Protein AF-A0A368FH10-F1 (afdb_monomer_lite)

pLDDT: mean 76.28, std 19.01, range [25.89, 94.12]

Radius of gyration: 17.9 Å; chains: 1; bounding box: 36×29×55 Å

Sequence (126 aa):
MFTYDYVPEAAGEFTVLASHPGVSPISDGVRFDVPPLQLSIDTSARGAVVRGVEHCDGTMLRPQNGTVSIEPVLANEISMVERALDWREETVTLLRCDGKRELWRYAVAEFLAAESIRVSSKMVVL

Organism: Ancylostoma caninum (NCBI:txid29170)

Structure (mmCIF, N/CA/C/O backbone):
data_AF-A0A368FH10-F1
#
_entry.id   AF-A0A368FH10-F1
#
loop_
_atom_site.group_PDB
_atom_site.id
_atom_site.type_symbol
_atom_site.label_atom_id
_atom_site.label_alt_id
_atom_site.label_comp_id
_atom_site.label_asym_id
_atom_site.label_entity_id
_atom_site.label_seq_id
_atom_site.pdbx_PDB_ins_code
_atom_site.Cartn_x
_atom_site.Cartn_y
_atom_site.Cartn_z
_atom_site.occupancy
_atom_site.B_iso_or_equiv
_atom_site.auth_seq_id
_atom_site.auth_comp_id
_atom_site.auth_asym_id
_atom_site.auth_atom_id
_atom_site.pdbx_PDB_model_num
ATOM 1 N N . MET A 1 1 ? 21.350 -9.523 -10.323 1.00 52.09 1 MET A N 1
ATOM 2 C CA . MET A 1 1 ? 19.920 -9.698 -10.647 1.00 52.09 1 MET A CA 1
ATOM 3 C C . MET A 1 1 ? 19.233 -8.405 -10.259 1.00 52.09 1 MET A C 1
ATOM 5 O O . MET A 1 1 ? 19.424 -7.984 -9.127 1.00 52.09 1 MET A O 1
ATOM 9 N N . PHE A 1 2 ? 18.563 -7.735 -11.195 1.00 56.09 2 PHE A N 1
ATOM 10 C CA . PHE A 1 2 ? 17.777 -6.539 -10.888 1.00 56.09 2 PHE A CA 1
ATOM 11 C C . PHE A 1 2 ? 16.354 -6.989 -10.565 1.00 56.09 2 PHE A C 1
ATOM 13 O O . PHE A 1 2 ? 15.741 -7.679 -11.377 1.00 56.09 2 PHE A O 1
ATOM 20 N N . THR A 1 3 ? 15.866 -6.630 -9.383 1.00 61.78 3 THR A N 1
ATOM 21 C CA . THR A 1 3 ? 14.483 -6.863 -8.962 1.00 61.78 3 THR A CA 1
ATOM 22 C C . THR A 1 3 ? 13.839 -5.499 -8.778 1.00 61.78 3 THR A C 1
ATOM 24 O O . THR A 1 3 ? 14.424 -4.636 -8.125 1.00 61.78 3 THR A O 1
ATOM 27 N N . TYR A 1 4 ? 12.672 -5.298 -9.381 1.00 64.00 4 TYR A N 1
ATOM 28 C CA . TYR A 1 4 ? 11.897 -4.074 -9.239 1.00 64.00 4 TYR A CA 1
ATOM 29 C C . TYR A 1 4 ? 10.457 -4.442 -8.899 1.00 64.00 4 TYR A C 1
ATOM 31 O O . TYR A 1 4 ? 9.814 -5.174 -9.650 1.00 64.00 4 TYR A O 1
ATOM 39 N N . ASP A 1 5 ? 9.972 -3.933 -7.770 1.00 69.94 5 ASP A N 1
ATOM 40 C CA . ASP A 1 5 ? 8.602 -4.145 -7.319 1.00 69.94 5 ASP A CA 1
ATOM 41 C C . ASP A 1 5 ? 7.729 -2.983 -7.798 1.00 69.94 5 ASP A C 1
ATOM 43 O O . ASP A 1 5 ? 7.698 -1.905 -7.193 1.00 69.94 5 ASP A O 1
ATOM 47 N N . TYR A 1 6 ? 7.012 -3.209 -8.898 1.00 74.12 6 TYR A N 1
ATOM 48 C CA . TYR A 1 6 ? 6.005 -2.273 -9.384 1.00 74.12 6 TYR A CA 1
ATOM 49 C C . TYR A 1 6 ? 4.689 -2.485 -8.634 1.00 74.12 6 TYR A C 1
ATOM 51 O O . TYR A 1 6 ? 4.109 -3.570 -8.673 1.00 74.12 6 TYR A O 1
ATOM 59 N N . VAL A 1 7 ? 4.208 -1.437 -7.968 1.00 76.69 7 VAL A N 1
ATOM 60 C CA . VAL A 1 7 ? 2.885 -1.411 -7.338 1.00 76.69 7 VAL A CA 1
ATOM 61 C C . VAL A 1 7 ? 2.019 -0.454 -8.162 1.00 76.69 7 VAL A C 1
ATOM 63 O O . VAL A 1 7 ? 2.325 0.731 -8.173 1.00 76.69 7 VAL A O 1
ATOM 66 N N . PRO A 1 8 ? 0.989 -0.917 -8.883 1.00 73.44 8 PRO A N 1
ATOM 67 C CA . PRO A 1 8 ? 0.148 -0.068 -9.735 1.00 73.44 8 PRO A CA 1
ATOM 68 C C . PRO A 1 8 ? -0.542 1.069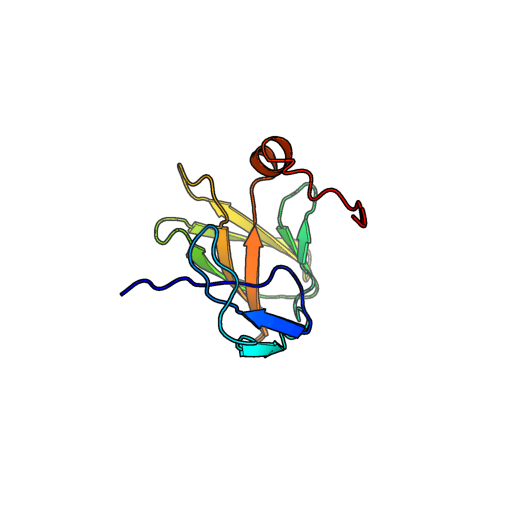 -8.963 1.00 73.44 8 PRO A C 1
ATOM 70 O O . PRO A 1 8 ? -0.880 0.907 -7.794 1.00 73.44 8 PRO A O 1
ATOM 73 N N . GLU A 1 9 ? -0.758 2.221 -9.609 1.00 70.88 9 GLU A N 1
ATOM 74 C CA . GLU A 1 9 ? -1.440 3.388 -9.001 1.00 70.88 9 GLU A CA 1
ATOM 75 C C . GLU A 1 9 ? -2.963 3.248 -8.968 1.00 70.88 9 GLU A C 1
ATOM 77 O O . GLU A 1 9 ? -3.639 3.892 -8.169 1.00 70.88 9 GLU A O 1
ATOM 82 N N . ALA A 1 10 ? -3.503 2.415 -9.851 1.00 78.56 10 ALA A N 1
ATOM 83 C CA . ALA A 1 10 ? -4.925 2.180 -9.998 1.00 78.56 10 ALA A CA 1
ATOM 84 C C . ALA A 1 10 ? -5.175 0.724 -10.386 1.00 78.56 10 ALA A C 1
ATOM 86 O O . ALA A 1 10 ? -4.267 -0.005 -10.789 1.00 78.56 10 ALA A O 1
ATOM 87 N N . ALA A 1 11 ? -6.434 0.327 -10.278 1.00 84.56 11 ALA A N 1
ATOM 88 C CA . ALA A 1 11 ? -6.912 -0.940 -10.792 1.00 84.56 11 ALA A CA 1
ATOM 89 C C . ALA A 1 11 ? -7.104 -0.907 -12.310 1.00 84.56 11 ALA A C 1
ATOM 91 O O . ALA A 1 11 ? -7.290 0.158 -12.903 1.00 84.56 11 ALA A O 1
ATOM 92 N N . GLY A 1 12 ? -7.104 -2.089 -12.917 1.00 89.19 12 GLY A N 1
ATOM 93 C CA . GLY A 1 12 ? -7.300 -2.297 -14.345 1.00 89.19 12 GLY A CA 1
ATOM 94 C C . GLY A 1 12 ? -6.187 -3.116 -14.986 1.00 89.19 12 GLY A C 1
ATOM 95 O O . GLY A 1 12 ? -5.357 -3.723 -14.310 1.00 89.19 12 GLY A O 1
ATOM 96 N N . GLU A 1 13 ? -6.173 -3.115 -16.315 1.00 91.50 13 GLU A N 1
ATOM 97 C CA . GLU A 1 13 ? -5.235 -3.902 -17.107 1.00 91.50 13 GLU A CA 1
ATOM 98 C C . GLU A 1 13 ? -3.922 -3.149 -17.342 1.00 91.50 13 GLU A C 1
ATOM 100 O O . GLU A 1 13 ? -3.899 -2.019 -17.835 1.00 91.50 13 GLU A O 1
ATOM 105 N N . PHE A 1 14 ? -2.808 -3.816 -17.053 1.00 87.12 14 PHE A N 1
ATOM 106 C CA . PHE A 1 14 ? -1.460 -3.300 -17.256 1.00 87.12 14 PHE A CA 1
ATOM 107 C C . PHE A 1 14 ? -0.655 -4.236 -18.153 1.00 87.12 14 PHE A C 1
ATOM 109 O O . PHE A 1 14 ? -0.900 -5.440 -18.232 1.00 87.12 14 PHE A O 1
ATOM 116 N N . THR A 1 15 ? 0.348 -3.677 -18.829 1.00 88.06 15 THR A N 1
ATOM 117 C CA . THR A 1 15 ? 1.341 -4.443 -19.591 1.00 88.06 15 THR A CA 1
ATOM 118 C C . THR A 1 15 ? 2.736 -4.026 -19.143 1.00 88.06 15 THR A C 1
ATOM 120 O O . THR A 1 15 ? 3.099 -2.860 -19.286 1.00 88.06 15 THR A O 1
ATOM 123 N N . VAL A 1 16 ? 3.527 -4.963 -18.610 1.00 84.75 16 VAL A N 1
ATOM 124 C CA . VAL A 1 16 ? 4.949 -4.716 -18.324 1.00 84.75 16 VAL A CA 1
ATOM 125 C C . VAL A 1 16 ? 5.766 -4.980 -19.578 1.00 84.75 16 VAL A C 1
ATOM 127 O O . VAL A 1 16 ? 5.709 -6.068 -20.154 1.00 84.75 16 VAL A O 1
ATOM 130 N N . LEU A 1 17 ? 6.569 -3.993 -19.961 1.00 87.00 17 LEU A N 1
ATOM 131 C CA . LEU A 1 17 ? 7.515 -4.058 -21.069 1.00 87.00 17 LEU A CA 1
ATOM 132 C C . LEU A 1 17 ? 8.913 -3.758 -20.530 1.00 87.00 17 LEU A C 1
ATOM 134 O O . LEU A 1 17 ? 9.087 -2.837 -19.735 1.00 87.00 17 LEU A O 1
ATOM 138 N N . ALA A 1 18 ? 9.911 -4.516 -20.976 1.00 80.94 18 ALA A N 1
ATOM 139 C CA . ALA A 1 18 ? 11.312 -4.241 -20.678 1.00 80.94 18 ALA A CA 1
ATOM 140 C C . ALA A 1 18 ? 12.015 -3.749 -21.947 1.00 80.94 18 ALA A C 1
ATOM 142 O O . ALA A 1 18 ? 11.977 -4.417 -22.983 1.00 80.94 18 ALA A O 1
ATOM 143 N N . SER A 1 19 ? 12.681 -2.598 -21.871 1.00 80.62 19 SER A N 1
ATOM 144 C CA . SER A 1 19 ? 13.519 -2.079 -22.953 1.00 80.62 19 SER A CA 1
ATOM 145 C C . SER A 1 19 ? 14.755 -1.364 -22.410 1.00 80.62 19 SER A C 1
ATOM 147 O O . SER A 1 19 ? 14.785 -0.907 -21.268 1.00 80.62 19 SER A O 1
ATOM 149 N N . HIS A 1 20 ? 15.804 -1.297 -23.234 1.00 80.06 20 HIS A N 1
ATOM 150 C CA . HIS A 1 20 ? 16.963 -0.453 -22.945 1.00 80.06 20 HIS A CA 1
ATOM 151 C C . HIS A 1 20 ? 16.645 1.003 -23.323 1.00 80.06 20 HIS A C 1
ATOM 153 O O . HIS A 1 20 ? 15.909 1.222 -24.292 1.00 80.06 20 HIS A O 1
ATOM 159 N N . PRO A 1 21 ? 17.209 2.005 -22.621 1.00 79.75 21 PRO A N 1
ATOM 160 C CA . PRO A 1 21 ? 17.012 3.408 -22.972 1.00 79.75 21 PRO A CA 1
ATOM 161 C C . PRO A 1 21 ? 17.347 3.680 -24.445 1.00 79.75 21 PRO A C 1
ATOM 163 O O . PRO A 1 21 ? 18.419 3.315 -24.920 1.00 79.75 21 PRO A O 1
ATOM 166 N N . GLY A 1 22 ? 16.420 4.313 -25.169 1.00 82.50 22 GLY A N 1
ATOM 167 C CA . GLY A 1 22 ? 16.584 4.638 -26.592 1.00 82.50 22 GLY A CA 1
ATOM 168 C C . GLY A 1 22 ? 16.338 3.480 -27.567 1.00 82.50 22 GLY A C 1
ATOM 169 O O . GLY A 1 22 ? 16.523 3.665 -28.767 1.00 82.50 22 GLY A O 1
ATOM 170 N N . VAL A 1 23 ? 15.907 2.308 -27.088 1.00 84.69 23 VAL A N 1
ATOM 171 C CA . VAL A 1 23 ? 15.610 1.135 -27.922 1.00 84.69 23 VAL A CA 1
ATOM 172 C C . VAL A 1 23 ? 14.130 0.782 -27.813 1.00 84.69 23 VAL A C 1
ATOM 174 O O . VAL A 1 23 ? 13.565 0.745 -26.718 1.00 84.69 23 VAL A O 1
ATOM 177 N N . SER A 1 24 ? 13.491 0.500 -28.950 1.00 84.50 24 SER A N 1
ATOM 178 C CA . SER A 1 24 ? 12.117 -0.003 -28.964 1.00 84.50 24 SER A CA 1
ATOM 179 C C . SER A 1 24 ? 12.023 -1.359 -28.247 1.00 84.50 24 SER A C 1
ATOM 181 O O . SER A 1 24 ? 12.931 -2.183 -28.390 1.00 84.50 24 SER A O 1
ATOM 183 N N . PRO A 1 25 ? 10.942 -1.624 -27.491 1.00 82.44 25 PRO A N 1
ATOM 184 C CA . PRO A 1 25 ? 10.700 -2.943 -26.917 1.00 82.44 25 PRO A CA 1
ATOM 185 C C . PRO A 1 25 ? 10.701 -4.021 -28.006 1.00 82.44 25 PRO A C 1
ATOM 187 O O . PRO A 1 25 ? 10.163 -3.816 -29.092 1.00 82.44 25 PRO A O 1
ATOM 190 N N . ILE A 1 26 ? 11.307 -5.170 -27.708 1.00 81.62 26 ILE A N 1
ATOM 191 C CA . ILE A 1 26 ? 11.381 -6.319 -28.628 1.00 81.62 26 ILE A CA 1
ATOM 192 C C . ILE A 1 26 ? 10.281 -7.361 -28.378 1.00 81.62 26 ILE A C 1
ATOM 194 O O . ILE A 1 26 ? 10.220 -8.366 -29.082 1.00 81.62 26 ILE A O 1
ATOM 198 N N . SER A 1 27 ? 9.441 -7.157 -27.361 1.00 84.50 27 SER A N 1
ATOM 199 C CA . SER A 1 27 ? 8.313 -8.026 -27.027 1.00 84.50 27 SER A CA 1
ATOM 200 C C . SER A 1 27 ? 7.052 -7.208 -26.776 1.00 84.50 27 SER A C 1
ATOM 202 O O . SER A 1 27 ? 7.130 -6.045 -26.381 1.00 84.50 27 SER A O 1
ATOM 204 N N . ASP A 1 28 ? 5.898 -7.854 -26.942 1.00 85.25 28 ASP A N 1
ATOM 205 C CA . ASP A 1 28 ? 4.578 -7.285 -26.636 1.00 85.25 28 ASP A CA 1
ATOM 206 C C . ASP A 1 28 ? 4.302 -7.173 -25.123 1.00 85.25 28 ASP A C 1
ATOM 208 O O . ASP A 1 28 ? 3.256 -6.670 -24.711 1.00 85.25 28 ASP A O 1
ATOM 212 N N . GLY A 1 29 ? 5.246 -7.622 -24.287 1.00 87.75 29 GLY A N 1
ATOM 213 C CA . GLY A 1 29 ? 5.177 -7.531 -22.833 1.00 87.75 29 GLY A CA 1
ATOM 214 C C . GLY A 1 29 ? 4.345 -8.620 -22.163 1.00 87.75 29 GLY A C 1
ATOM 215 O O . GLY A 1 29 ? 3.882 -9.573 -22.788 1.00 87.75 29 GLY A O 1
ATOM 216 N N . VAL A 1 30 ? 4.188 -8.482 -20.848 1.00 86.75 30 VAL A N 1
ATOM 217 C CA . VAL A 1 30 ? 3.368 -9.372 -20.017 1.00 86.75 30 VAL A CA 1
ATOM 218 C C . VAL A 1 30 ? 2.166 -8.591 -19.510 1.00 86.75 30 VAL A C 1
ATOM 220 O O . VAL A 1 30 ? 2.329 -7.585 -18.818 1.00 86.75 30 VAL A O 1
ATOM 223 N N . ARG A 1 31 ? 0.965 -9.059 -19.861 1.00 90.00 31 ARG A N 1
ATOM 224 C CA . ARG A 1 31 ? -0.299 -8.480 -19.399 1.00 90.00 31 ARG A CA 1
ATOM 225 C C . ARG A 1 31 ? -0.697 -9.043 -18.045 1.00 90.00 31 ARG A C 1
ATOM 227 O O . ARG A 1 31 ? -0.518 -10.234 -17.797 1.00 90.00 31 ARG A O 1
ATOM 234 N N . PHE A 1 32 ? -1.273 -8.198 -17.205 1.00 86.56 32 PHE A N 1
ATOM 235 C CA . PHE A 1 32 ? -1.844 -8.586 -15.923 1.00 86.56 32 PHE A CA 1
ATOM 236 C C . PHE A 1 32 ? -2.967 -7.621 -15.542 1.00 86.56 32 PHE A C 1
ATOM 238 O O . PHE A 1 32 ? -2.954 -6.458 -15.942 1.00 86.56 32 PHE A O 1
ATOM 245 N N . ASP A 1 33 ? -3.938 -8.124 -14.787 1.00 88.94 33 ASP A N 1
ATOM 246 C CA . ASP A 1 33 ? -5.051 -7.336 -14.266 1.00 88.94 33 ASP A CA 1
ATOM 247 C C . ASP A 1 33 ? -4.827 -7.033 -12.785 1.00 88.94 33 ASP A C 1
ATOM 249 O O . ASP A 1 33 ? -4.344 -7.877 -12.021 1.00 88.94 33 ASP A O 1
ATOM 253 N N . VAL A 1 34 ? -5.155 -5.807 -12.398 1.00 84.44 34 VAL A N 1
ATOM 254 C CA . VAL A 1 34 ? -5.014 -5.302 -11.038 1.00 84.44 34 VAL A CA 1
ATOM 255 C C . VAL A 1 34 ? -6.415 -5.070 -10.491 1.00 84.44 34 VAL A C 1
ATOM 257 O O . VAL A 1 34 ? -7.130 -4.213 -11.015 1.00 84.44 34 VAL A O 1
ATOM 260 N N . PRO A 1 35 ? -6.828 -5.790 -9.438 1.00 84.19 35 PRO A N 1
ATOM 261 C CA . PRO A 1 35 ? -8.170 -5.644 -8.899 1.00 84.19 35 PRO A CA 1
ATOM 262 C C . PRO A 1 35 ? -8.378 -4.259 -8.255 1.00 84.19 35 PRO A C 1
ATOM 264 O O . PRO A 1 35 ? -7.414 -3.646 -7.789 1.00 84.19 35 PRO A O 1
ATOM 267 N N . PRO A 1 36 ? -9.632 -3.766 -8.192 1.00 84.75 36 PRO A N 1
ATOM 268 C CA . PRO A 1 36 ? -9.982 -2.553 -7.456 1.00 84.75 36 PRO A CA 1
ATOM 269 C C . PRO A 1 36 ? -9.632 -2.664 -5.977 1.00 84.75 36 PRO A C 1
ATOM 271 O O . PRO A 1 36 ? -9.700 -3.750 -5.394 1.00 84.75 36 PRO A O 1
ATOM 274 N N . LEU A 1 37 ? -9.317 -1.511 -5.379 1.00 81.62 37 LEU A N 1
ATOM 275 C CA . LEU A 1 37 ? -9.088 -1.430 -3.945 1.00 81.62 37 LEU A CA 1
ATOM 276 C C . LEU A 1 37 ? -10.355 -1.841 -3.181 1.00 81.62 37 LEU A C 1
ATOM 278 O O . LEU A 1 37 ? -11.470 -1.440 -3.522 1.00 81.62 37 LEU A O 1
ATOM 282 N N . GLN A 1 38 ? -10.179 -2.651 -2.147 1.00 86.75 38 GLN A N 1
ATOM 283 C CA . GLN A 1 38 ? -11.244 -3.169 -1.291 1.00 86.75 38 GLN A CA 1
ATOM 284 C C . GLN A 1 38 ? -11.447 -2.323 -0.030 1.00 86.75 38 GLN A C 1
ATOM 286 O O . GLN A 1 38 ? -12.480 -2.458 0.645 1.00 86.75 38 GLN A O 1
ATOM 291 N N . LEU A 1 39 ? -10.460 -1.494 0.313 1.00 86.44 39 LEU A N 1
ATOM 292 C CA . LEU A 1 39 ? -10.503 -0.507 1.380 1.00 86.44 39 LEU A CA 1
ATOM 293 C C . LEU A 1 39 ? -10.812 0.876 0.799 1.00 86.44 39 LEU A C 1
ATOM 295 O O . LEU A 1 39 ? -10.257 1.292 -0.214 1.00 86.44 39 LEU A O 1
ATOM 299 N N . SER A 1 40 ? -11.695 1.610 1.476 1.00 86.88 40 SER A N 1
ATOM 300 C CA . SER A 1 40 ? -11.956 3.014 1.159 1.00 86.88 40 SER A CA 1
ATOM 301 C C . SER A 1 40 ? -10.904 3.862 1.863 1.00 86.88 40 SER A C 1
ATOM 303 O O . SER A 1 40 ? -11.005 4.068 3.075 1.00 86.88 40 SER A O 1
ATOM 305 N N . ILE A 1 41 ? -9.893 4.311 1.120 1.00 84.38 41 ILE A N 1
ATOM 306 C CA . ILE A 1 41 ? -8.776 5.101 1.645 1.00 84.38 41 ILE A CA 1
ATOM 307 C C . ILE A 1 41 ? -8.815 6.496 1.025 1.00 84.38 41 ILE A C 1
ATOM 309 O O . ILE A 1 41 ? -8.700 6.637 -0.190 1.00 84.38 41 ILE A O 1
ATOM 313 N N . ASP A 1 42 ? -8.924 7.520 1.869 1.00 80.69 42 ASP A N 1
ATOM 314 C CA . ASP A 1 42 ? -8.966 8.916 1.436 1.00 80.69 42 ASP A CA 1
ATOM 315 C C . ASP A 1 42 ? -7.776 9.696 1.998 1.00 80.69 42 ASP A C 1
ATOM 317 O O . ASP A 1 42 ? -7.394 9.535 3.160 1.00 80.69 42 ASP A O 1
ATOM 321 N N . THR A 1 43 ? -7.238 10.636 1.221 1.00 72.31 43 THR A N 1
ATOM 322 C CA . THR A 1 43 ? -6.335 11.669 1.741 1.00 72.31 43 THR A CA 1
ATOM 323 C C . THR A 1 43 ? -7.159 12.799 2.352 1.00 72.31 43 THR A C 1
ATOM 325 O O . THR A 1 43 ? -7.720 13.634 1.641 1.00 72.31 43 THR A O 1
ATOM 328 N N . SER A 1 44 ? -7.255 12.825 3.679 1.00 63.28 44 SER A N 1
ATOM 329 C CA . SER A 1 44 ? -7.930 13.887 4.429 1.00 63.28 44 SER A CA 1
ATOM 330 C C . SER A 1 44 ? -6.937 14.956 4.904 1.00 63.28 44 SER A C 1
ATOM 332 O O . SER A 1 44 ? -5.723 14.755 4.876 1.00 63.28 44 SER A O 1
ATOM 334 N N . ALA A 1 45 ? -7.438 16.070 5.453 1.00 56.66 45 ALA A N 1
ATOM 335 C CA . ALA A 1 45 ? -6.597 17.067 6.130 1.00 56.66 45 ALA A CA 1
ATOM 336 C C . ALA A 1 45 ? -5.800 16.496 7.326 1.00 56.66 45 ALA A C 1
ATOM 338 O O . ALA A 1 45 ? -4.873 17.140 7.809 1.00 56.66 45 ALA A O 1
ATOM 339 N N . ARG A 1 46 ? -6.165 15.300 7.815 1.00 57.03 46 ARG A N 1
ATOM 340 C CA . ARG A 1 46 ? -5.492 14.581 8.907 1.00 57.03 46 ARG A CA 1
ATOM 341 C C . ARG A 1 46 ? -4.508 13.510 8.414 1.00 57.03 46 ARG A C 1
ATOM 343 O O . ARG A 1 46 ? -3.912 12.835 9.244 1.00 57.03 46 ARG A O 1
ATOM 350 N N . GLY A 1 47 ? -4.340 13.355 7.099 1.00 67.56 47 GLY A N 1
ATOM 351 C CA . GLY A 1 47 ? -3.572 12.270 6.484 1.00 67.56 47 GLY A CA 1
ATOM 352 C C . GLY A 1 47 ? -4.462 11.201 5.848 1.00 67.56 47 GLY A C 1
ATOM 353 O O . GLY A 1 47 ? -5.658 11.427 5.627 1.00 67.56 47 GLY A O 1
ATOM 354 N N . ALA A 1 48 ? -3.864 10.054 5.523 1.00 81.75 48 ALA A N 1
ATOM 355 C CA . ALA A 1 48 ? -4.561 8.919 4.925 1.00 81.75 48 ALA A CA 1
ATOM 356 C C . ALA A 1 48 ? -5.510 8.275 5.950 1.00 81.75 48 ALA A C 1
ATOM 358 O O . ALA A 1 48 ? -5.075 7.859 7.024 1.00 81.75 48 ALA A O 1
ATOM 359 N N . VAL A 1 49 ? -6.801 8.205 5.626 1.00 88.12 49 VAL A N 1
ATOM 360 C CA . VAL A 1 49 ? -7.846 7.642 6.494 1.00 88.12 49 VAL A CA 1
ATOM 361 C C . VAL A 1 49 ? -8.511 6.469 5.789 1.00 88.12 49 VAL A C 1
ATOM 363 O O . VAL A 1 49 ? -9.001 6.617 4.672 1.00 88.12 49 VAL A O 1
ATOM 366 N N . VAL A 1 50 ? -8.553 5.321 6.464 1.00 88.88 50 VAL A N 1
ATOM 367 C CA . VAL A 1 50 ? -9.305 4.134 6.049 1.00 88.88 50 VAL A CA 1
ATOM 368 C C . VAL A 1 50 ? -10.674 4.162 6.718 1.00 88.88 50 VAL A C 1
ATOM 370 O O . VAL A 1 50 ? -10.772 4.331 7.936 1.00 88.88 50 VAL A O 1
ATOM 373 N N . ARG A 1 51 ? -11.737 3.991 5.932 1.00 90.06 51 ARG A N 1
ATOM 374 C CA . ARG A 1 51 ? -13.121 4.016 6.423 1.00 90.06 51 ARG A CA 1
ATOM 375 C C . ARG A 1 51 ? -13.796 2.656 6.363 1.00 90.06 51 ARG A C 1
ATOM 377 O O . ARG A 1 51 ? -13.460 1.814 5.532 1.00 90.06 51 ARG A O 1
ATOM 384 N N . GLY A 1 52 ? -14.829 2.504 7.188 1.00 89.88 52 GLY A N 1
ATOM 385 C CA . GLY A 1 52 ? -15.668 1.311 7.225 1.00 89.88 52 GLY A CA 1
ATOM 386 C C . GLY A 1 52 ? -14.940 0.098 7.794 1.00 89.88 52 GLY A C 1
ATOM 387 O O . GLY A 1 52 ? -15.240 -1.017 7.376 1.00 89.88 52 GLY A O 1
ATOM 388 N N . VAL A 1 53 ? -13.971 0.330 8.687 1.00 90.69 53 VAL A N 1
ATOM 389 C CA . VAL A 1 53 ? -13.139 -0.709 9.306 1.00 90.69 53 VAL A CA 1
ATOM 390 C C . VAL A 1 53 ? -12.967 -0.462 10.803 1.00 90.69 53 VAL A C 1
ATOM 392 O O . VAL A 1 53 ? -12.793 0.682 11.221 1.00 90.69 53 VAL A O 1
ATOM 395 N N . GLU A 1 54 ? -13.012 -1.520 11.608 1.00 90.38 54 GLU A N 1
ATOM 396 C CA . GLU A 1 54 ? -12.876 -1.457 13.069 1.00 90.38 54 GLU A CA 1
ATOM 397 C C . GLU A 1 54 ? -11.426 -1.625 13.526 1.00 90.38 54 GLU A C 1
ATOM 399 O O . GLU A 1 54 ? -10.985 -0.941 14.452 1.00 90.38 54 GLU A O 1
ATOM 404 N N . HIS A 1 55 ? -10.676 -2.520 12.875 1.00 90.56 55 HIS A N 1
ATOM 405 C CA . HIS A 1 55 ? -9.298 -2.834 13.240 1.00 90.56 55 HIS A CA 1
ATOM 406 C C . HIS A 1 55 ? -8.402 -2.853 12.005 1.00 90.56 55 HIS A C 1
ATOM 408 O O . HIS A 1 55 ? -8.722 -3.498 11.008 1.00 90.56 55 HIS A O 1
ATOM 414 N N . CYS A 1 56 ? -7.239 -2.205 12.102 1.00 91.75 56 CYS A N 1
ATOM 415 C CA . CYS A 1 56 ? -6.199 -2.251 11.080 1.00 91.75 56 CYS A CA 1
ATOM 416 C C . CYS A 1 56 ? -4.815 -2.455 11.700 1.00 91.75 56 CYS A C 1
ATOM 418 O O . CYS A 1 56 ? -4.492 -1.858 12.728 1.00 91.75 56 CYS A O 1
ATOM 420 N N . ASP A 1 57 ? -3.975 -3.224 11.012 1.00 92.81 57 ASP A N 1
ATOM 421 C CA . ASP A 1 57 ? -2.523 -3.189 11.152 1.00 92.81 57 ASP A CA 1
ATOM 422 C C . ASP A 1 57 ? -1.853 -2.771 9.838 1.00 92.81 57 ASP A C 1
ATOM 424 O O . ASP A 1 57 ? -2.455 -2.802 8.759 1.00 92.81 57 ASP A O 1
ATOM 428 N N . GLY A 1 58 ? -0.605 -2.319 9.951 1.00 91.56 58 GLY A N 1
ATOM 429 C CA . GLY A 1 58 ? 0.178 -1.826 8.832 1.00 91.56 58 GLY A CA 1
ATOM 430 C C . GLY A 1 58 ? 1.631 -2.240 8.962 1.00 91.56 58 GLY A C 1
ATOM 431 O O . GLY A 1 58 ? 2.207 -2.246 10.049 1.00 91.56 58 GLY A O 1
ATOM 432 N N . THR A 1 59 ? 2.248 -2.589 7.843 1.00 92.75 59 THR A N 1
ATOM 433 C CA . THR A 1 59 ? 3.688 -2.838 7.761 1.00 92.75 59 THR A CA 1
ATOM 434 C C . THR A 1 59 ? 4.255 -2.032 6.612 1.00 92.75 59 THR A C 1
ATOM 436 O O . THR A 1 59 ? 3.865 -2.243 5.464 1.00 92.75 59 THR A O 1
ATOM 439 N N . MET A 1 60 ? 5.189 -1.131 6.906 1.00 90.81 60 MET A N 1
ATOM 440 C CA . MET A 1 60 ? 5.899 -0.418 5.854 1.00 90.81 60 MET A CA 1
ATOM 441 C C . MET A 1 60 ? 6.805 -1.400 5.107 1.00 90.81 60 MET A C 1
ATOM 443 O O . MET A 1 60 ? 7.653 -2.061 5.703 1.00 90.81 60 MET A O 1
ATOM 447 N N . LEU A 1 61 ? 6.582 -1.531 3.803 1.00 89.69 61 LEU A N 1
ATOM 448 C CA . LEU A 1 61 ? 7.396 -2.350 2.908 1.00 89.69 61 LEU A CA 1
ATOM 449 C C . LEU A 1 61 ? 8.524 -1.527 2.294 1.00 89.69 61 LEU A C 1
ATOM 451 O O . LEU A 1 61 ? 9.625 -2.041 2.091 1.00 89.69 61 LEU A O 1
ATOM 455 N N . ARG A 1 62 ? 8.246 -0.253 1.988 1.00 88.50 62 ARG A N 1
ATOM 456 C CA . ARG A 1 62 ? 9.222 0.679 1.426 1.00 88.50 62 ARG A CA 1
ATOM 457 C C . ARG A 1 62 ? 9.105 2.060 2.090 1.00 88.50 62 ARG A C 1
ATOM 459 O O . ARG A 1 62 ? 7.998 2.595 2.119 1.00 88.50 62 ARG A O 1
ATOM 466 N N . PRO A 1 63 ? 10.217 2.620 2.600 1.00 86.31 63 PRO A N 1
ATOM 467 C CA . PRO A 1 63 ? 11.507 1.953 2.768 1.00 86.31 63 PRO A CA 1
ATOM 468 C C . PRO A 1 63 ? 11.476 0.941 3.924 1.00 86.31 63 PRO A C 1
ATOM 470 O O . PRO A 1 63 ? 10.666 1.045 4.840 1.00 86.31 63 PRO A O 1
ATOM 473 N N . GLN A 1 64 ? 12.392 -0.029 3.908 1.00 83.88 64 GLN A N 1
ATOM 474 C CA . GLN A 1 64 ? 12.447 -1.096 4.923 1.00 83.88 64 GLN A CA 1
ATOM 475 C C . GLN A 1 64 ? 12.718 -0.587 6.351 1.00 83.88 64 GLN A C 1
ATOM 477 O O . GLN A 1 64 ? 12.481 -1.307 7.315 1.00 83.88 64 GLN A O 1
ATOM 482 N N . ASN A 1 65 ? 13.243 0.631 6.493 1.00 85.69 65 ASN A N 1
ATOM 483 C CA . ASN A 1 65 ? 13.545 1.273 7.772 1.00 85.69 65 ASN A CA 1
ATOM 484 C C . ASN A 1 65 ? 12.476 2.280 8.223 1.00 85.69 65 ASN A C 1
ATOM 486 O O . ASN A 1 65 ? 12.642 2.906 9.270 1.00 85.69 65 ASN A O 1
ATOM 490 N N . GLY A 1 66 ? 11.420 2.485 7.438 1.00 87.75 66 GLY A N 1
ATOM 491 C CA . GLY A 1 66 ? 10.337 3.366 7.835 1.00 87.75 66 GLY A CA 1
ATOM 492 C C . GLY A 1 66 ? 9.310 2.650 8.713 1.00 87.75 66 GLY A C 1
ATOM 493 O O . GLY A 1 66 ? 9.341 1.437 8.918 1.00 87.75 66 GLY A O 1
ATOM 494 N N . THR A 1 67 ? 8.400 3.431 9.281 1.0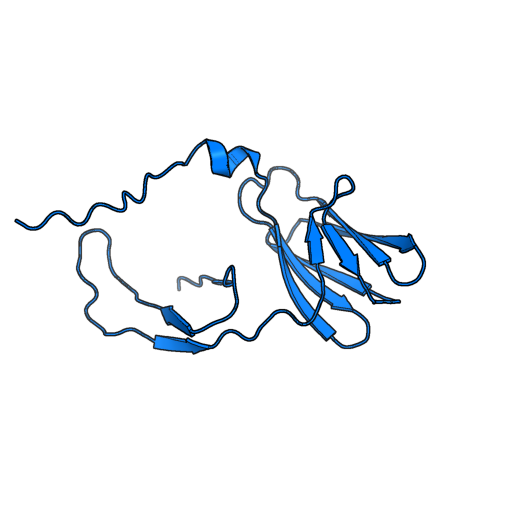0 90.12 67 THR A N 1
ATOM 495 C CA . THR A 1 67 ? 7.366 2.956 10.202 1.00 90.12 67 THR A CA 1
ATOM 496 C C . THR A 1 67 ? 6.009 3.520 9.811 1.00 90.12 67 THR A C 1
ATOM 498 O O . THR A 1 67 ? 5.919 4.595 9.224 1.00 90.12 67 THR A O 1
ATOM 501 N N . VAL A 1 68 ? 4.941 2.806 10.152 1.00 90.12 68 VAL A N 1
ATOM 502 C CA . VAL A 1 68 ? 3.567 3.293 10.020 1.00 90.12 68 VAL A CA 1
ATOM 503 C C . VAL A 1 68 ? 2.905 3.250 11.390 1.00 90.12 68 VAL A C 1
ATOM 505 O O . VAL A 1 68 ? 3.015 2.261 12.113 1.00 90.12 68 VAL A O 1
ATOM 508 N N . SER A 1 69 ? 2.273 4.351 11.779 1.00 89.06 69 SER A N 1
ATOM 509 C CA . SER A 1 69 ? 1.439 4.450 12.976 1.00 89.06 69 SER A CA 1
ATOM 510 C C . SER A 1 69 ? -0.023 4.449 12.556 1.00 89.06 69 SER A C 1
ATOM 512 O O . SER A 1 69 ? -0.389 5.139 11.608 1.00 89.06 69 SER A O 1
ATOM 514 N N . ILE A 1 70 ? -0.838 3.660 13.248 1.00 90.25 70 ILE A N 1
ATOM 515 C CA . ILE A 1 70 ? -2.259 3.494 12.955 1.00 90.25 70 ILE A CA 1
ATOM 516 C C . ILE A 1 70 ? -3.041 3.859 14.210 1.00 90.25 70 ILE A C 1
ATOM 518 O O . ILE A 1 70 ? -2.794 3.300 15.277 1.00 90.25 70 ILE A O 1
ATOM 522 N N . GLU A 1 71 ? -3.961 4.810 14.080 1.00 88.75 71 GLU A N 1
ATOM 523 C CA . GLU A 1 71 ? -4.710 5.370 15.204 1.00 88.75 71 GLU A CA 1
ATOM 524 C C . GLU A 1 71 ? -6.209 5.433 14.872 1.00 88.75 71 GLU A C 1
ATOM 526 O O . GLU A 1 71 ? -6.580 5.948 13.814 1.00 88.75 71 GLU A O 1
ATOM 531 N N . PRO A 1 72 ? -7.098 4.940 15.751 1.00 87.00 72 PRO A N 1
ATOM 532 C CA . PRO A 1 72 ? -8.535 5.094 15.560 1.00 87.00 72 PRO A CA 1
ATOM 533 C C . PRO A 1 72 ? -8.939 6.568 15.710 1.00 87.00 72 PRO A C 1
ATOM 535 O O . PRO A 1 72 ? -8.523 7.242 16.652 1.00 87.00 72 PRO A O 1
ATOM 538 N N . VAL A 1 73 ? -9.766 7.073 14.790 1.00 83.88 73 VAL A N 1
ATOM 539 C CA . VAL A 1 73 ? -10.232 8.474 14.788 1.00 83.88 73 VAL A CA 1
ATOM 540 C C . VAL A 1 73 ? -11.682 8.579 15.252 1.00 83.88 73 VAL A C 1
ATOM 542 O O . VAL A 1 73 ? -12.010 9.434 16.075 1.00 83.88 73 VAL A O 1
ATOM 545 N N . LEU A 1 74 ? -12.550 7.724 14.711 1.00 83.19 74 LEU A N 1
ATOM 546 C CA . LEU A 1 74 ? -13.979 7.627 15.013 1.00 83.19 74 LEU A CA 1
ATOM 547 C C . LEU A 1 74 ? -14.397 6.151 14.996 1.00 83.19 74 LEU A C 1
ATOM 549 O O . LEU A 1 74 ? -13.607 5.273 14.648 1.00 83.19 74 LEU A O 1
ATOM 553 N N . ALA A 1 75 ? -15.658 5.875 15.342 1.00 80.19 75 ALA A N 1
ATOM 554 C CA . ALA A 1 75 ? -16.239 4.559 15.105 1.00 80.19 75 ALA A CA 1
ATOM 555 C C . ALA A 1 75 ? -16.147 4.227 13.605 1.00 80.19 75 ALA A C 1
ATOM 557 O O . ALA A 1 75 ? -16.710 4.942 12.776 1.00 80.19 75 ALA A O 1
ATOM 558 N N . ASN A 1 76 ? -15.436 3.148 13.282 1.00 85.19 76 ASN A N 1
ATOM 559 C CA . ASN A 1 76 ? -15.195 2.641 11.930 1.00 85.19 76 ASN A CA 1
ATOM 560 C C . ASN A 1 76 ? -14.309 3.526 11.027 1.00 85.19 76 ASN A C 1
ATOM 562 O O . ASN A 1 76 ? -14.382 3.411 9.800 1.00 85.19 76 ASN A O 1
ATOM 566 N N . GLU A 1 77 ? -13.488 4.412 11.602 1.00 88.38 77 GLU A N 1
ATOM 567 C CA . GLU A 1 77 ? -12.489 5.188 10.856 1.00 88.38 77 GLU A CA 1
ATOM 568 C C . GLU A 1 77 ? -11.119 5.144 11.534 1.00 88.38 77 GLU A C 1
ATOM 570 O O . GLU A 1 77 ? -10.976 5.435 12.727 1.00 88.38 77 GLU A O 1
ATOM 575 N N . ILE A 1 78 ? -10.096 4.843 10.739 1.00 88.62 78 ILE A N 1
ATOM 576 C CA . ILE A 1 78 ? -8.719 4.681 11.192 1.00 88.62 78 ILE A CA 1
ATOM 577 C C . ILE A 1 78 ? -7.799 5.599 10.384 1.00 88.62 78 ILE A C 1
ATOM 579 O O . ILE A 1 78 ? -7.834 5.607 9.157 1.00 88.62 78 ILE A O 1
ATOM 583 N N . SER A 1 79 ? -6.956 6.362 11.075 1.00 89.12 79 SER A N 1
ATOM 584 C CA . SER A 1 79 ? -5.907 7.191 10.480 1.00 89.12 79 SER A CA 1
ATOM 585 C C . SER A 1 79 ? -4.596 6.426 10.393 1.00 89.12 79 SER A C 1
ATOM 587 O O . SER A 1 79 ? -4.263 5.634 11.277 1.00 89.12 79 SER A O 1
ATOM 589 N N . MET A 1 80 ? -3.831 6.708 9.345 1.00 88.31 80 MET A N 1
ATOM 590 C CA . MET A 1 80 ? -2.509 6.151 9.110 1.00 88.31 80 MET A CA 1
ATOM 591 C C . MET A 1 80 ? -1.500 7.277 8.924 1.00 88.31 80 MET A C 1
ATOM 593 O O . MET A 1 80 ? -1.693 8.191 8.120 1.00 88.31 80 MET A O 1
ATOM 597 N N . VAL A 1 81 ? -0.389 7.181 9.648 1.00 86.81 81 VAL A N 1
ATOM 598 C CA . VAL A 1 81 ? 0.724 8.124 9.569 1.00 86.81 81 VAL A CA 1
ATOM 599 C C . VAL A 1 81 ? 1.996 7.354 9.268 1.00 86.81 81 VAL A C 1
ATOM 601 O O . VAL A 1 81 ? 2.521 6.622 10.106 1.00 86.81 81 VAL A O 1
ATOM 604 N N . GLU A 1 82 ? 2.505 7.540 8.060 1.00 85.56 82 GLU A N 1
ATOM 605 C CA . GLU A 1 82 ? 3.762 6.957 7.611 1.00 85.56 82 GLU A CA 1
ATOM 606 C C . GLU A 1 82 ? 4.937 7.866 7.975 1.00 85.56 82 GLU A C 1
ATOM 608 O O . GLU A 1 82 ? 4.868 9.090 7.852 1.00 85.56 82 GLU A O 1
ATOM 613 N N . ARG A 1 83 ? 6.025 7.268 8.461 1.00 83.69 83 ARG A N 1
ATOM 614 C CA . ARG A 1 83 ? 7.234 7.970 8.893 1.00 83.69 83 ARG A CA 1
ATOM 615 C C . ARG A 1 83 ? 8.465 7.263 8.354 1.00 83.69 83 ARG A C 1
ATOM 617 O O . ARG A 1 83 ? 8.826 6.185 8.822 1.00 83.69 83 ARG A O 1
ATOM 624 N N . ALA A 1 84 ? 9.140 7.916 7.421 1.00 84.81 84 ALA A N 1
ATOM 625 C CA . ALA A 1 84 ? 10.405 7.471 6.862 1.00 84.81 84 ALA A CA 1
ATOM 626 C C . ALA A 1 84 ? 11.359 8.669 6.776 1.00 84.81 84 ALA A C 1
ATOM 628 O O . ALA A 1 84 ? 11.208 9.533 5.916 1.00 84.81 84 ALA A O 1
ATOM 629 N N . LEU A 1 85 ? 12.308 8.750 7.714 1.00 80.06 85 LEU A N 1
ATOM 630 C CA . LEU A 1 85 ? 13.318 9.812 7.727 1.00 80.06 85 LEU A CA 1
ATOM 631 C C . LEU A 1 85 ? 14.185 9.715 6.464 1.00 80.06 85 LEU A C 1
ATOM 633 O O . LEU A 1 85 ? 14.593 8.621 6.080 1.00 80.06 85 LEU A O 1
ATOM 637 N N . ASP A 1 86 ? 14.441 10.860 5.831 1.00 76.12 86 ASP A N 1
ATOM 638 C CA . ASP A 1 86 ? 15.285 11.012 4.635 1.00 76.12 86 ASP A CA 1
ATOM 639 C C . ASP A 1 86 ? 14.820 10.258 3.374 1.00 76.12 86 ASP A C 1
ATOM 641 O O . ASP A 1 86 ? 15.515 10.271 2.354 1.00 76.12 86 ASP A O 1
ATOM 645 N N . TRP A 1 87 ? 13.626 9.659 3.395 1.00 80.81 87 TRP A N 1
ATOM 646 C CA . TRP A 1 87 ? 13.038 9.018 2.224 1.00 80.81 87 TRP A CA 1
ATOM 647 C C . TRP A 1 87 ? 12.296 10.037 1.361 1.00 80.81 87 TRP A C 1
ATOM 649 O O . TRP A 1 87 ? 11.417 10.750 1.842 1.00 80.81 87 TRP A O 1
ATOM 659 N N . ARG A 1 88 ? 12.674 10.123 0.083 1.00 73.94 88 ARG A N 1
ATOM 660 C CA . ARG A 1 88 ? 12.162 11.137 -0.859 1.00 73.94 88 ARG A CA 1
ATOM 661 C C . ARG A 1 88 ? 11.363 10.558 -2.021 1.00 73.94 88 ARG A C 1
ATOM 663 O O . ARG A 1 88 ? 10.856 11.314 -2.841 1.00 73.94 88 ARG A O 1
ATOM 670 N N . GLU A 1 89 ? 11.298 9.236 -2.106 1.00 80.38 89 GLU A N 1
ATOM 671 C CA . GLU A 1 89 ? 10.536 8.534 -3.131 1.00 80.38 89 GLU A CA 1
ATOM 672 C C . GLU A 1 89 ? 9.114 8.243 -2.619 1.00 80.38 89 GLU A C 1
ATOM 674 O O . GLU A 1 89 ? 8.554 8.973 -1.801 1.00 80.38 89 GLU A O 1
ATOM 679 N N . GLU A 1 90 ? 8.524 7.154 -3.097 1.00 82.62 90 GLU A N 1
ATOM 680 C CA . GLU A 1 90 ? 7.259 6.627 -2.608 1.00 82.62 90 GLU A CA 1
ATOM 681 C C . GLU A 1 90 ? 7.436 5.788 -1.344 1.00 82.62 90 GLU A C 1
ATOM 683 O O . GLU A 1 90 ? 8.371 4.991 -1.229 1.00 82.62 90 GLU A O 1
ATOM 688 N N . THR A 1 91 ? 6.499 5.906 -0.414 1.00 85.88 91 THR A N 1
ATOM 689 C CA . THR A 1 91 ? 6.309 4.918 0.641 1.00 85.88 91 THR A CA 1
ATOM 690 C C . THR A 1 91 ? 5.258 3.902 0.211 1.00 85.88 91 THR A C 1
ATOM 692 O O . THR A 1 91 ? 4.288 4.222 -0.482 1.00 85.88 91 THR A O 1
ATOM 695 N N . VAL A 1 92 ? 5.473 2.646 0.601 1.00 88.00 92 VAL A N 1
ATOM 696 C CA . VAL A 1 92 ? 4.525 1.555 0.358 1.00 88.00 92 VAL A CA 1
ATOM 697 C C . VAL A 1 92 ? 4.270 0.827 1.658 1.00 88.00 92 VAL A C 1
ATOM 699 O O . VAL A 1 92 ? 5.203 0.294 2.263 1.00 88.00 92 VAL A O 1
ATOM 702 N N . THR A 1 93 ? 3.004 0.744 2.044 1.00 89.62 93 THR A N 1
ATOM 703 C CA . THR A 1 93 ? 2.558 0.066 3.257 1.00 89.62 93 THR A CA 1
ATOM 704 C C . THR A 1 93 ? 1.611 -1.066 2.906 1.00 89.62 93 THR A C 1
ATOM 706 O O . THR A 1 93 ? 0.671 -0.906 2.134 1.00 89.62 93 THR A O 1
ATOM 709 N N . LEU A 1 94 ? 1.846 -2.231 3.499 1.00 91.69 94 LEU A N 1
ATOM 710 C CA . LEU A 1 94 ? 0.882 -3.315 3.504 1.00 91.69 94 LEU A CA 1
ATOM 711 C C . LEU A 1 94 ? -0.113 -3.099 4.640 1.00 91.69 94 LEU A C 1
ATOM 713 O O . LEU A 1 94 ? 0.282 -3.157 5.802 1.00 91.69 94 LEU A O 1
ATOM 717 N N . LEU A 1 95 ? -1.382 -2.911 4.300 1.00 91.75 95 LEU A N 1
ATOM 718 C CA . LEU A 1 95 ? -2.481 -2.772 5.247 1.00 91.75 95 LEU A CA 1
ATOM 719 C C . LEU A 1 95 ? -3.236 -4.084 5.399 1.00 91.75 95 LEU A C 1
ATOM 721 O O . LEU A 1 95 ? -3.466 -4.801 4.418 1.00 91.75 95 LEU A O 1
ATOM 725 N N . ARG A 1 96 ? -3.644 -4.386 6.632 1.00 94.12 96 ARG A N 1
ATOM 726 C CA . ARG A 1 96 ? -4.550 -5.489 6.952 1.00 94.12 96 ARG A CA 1
ATOM 727 C C . ARG A 1 96 ? -5.667 -4.962 7.834 1.00 94.12 96 ARG A C 1
ATOM 729 O O . ARG A 1 96 ? -5.421 -4.642 8.990 1.00 94.12 96 ARG A O 1
ATOM 736 N N . CYS A 1 97 ? -6.876 -4.874 7.294 1.00 92.62 97 CYS A N 1
ATOM 737 C CA . CYS A 1 97 ? -8.031 -4.323 7.996 1.00 92.62 97 CYS A CA 1
ATOM 738 C C . CYS A 1 97 ? -9.212 -5.285 7.910 1.00 92.62 97 CYS A C 1
ATOM 740 O O . CYS A 1 97 ? -9.596 -5.659 6.805 1.00 92.62 97 CYS A O 1
ATOM 742 N N . ASP A 1 98 ? -9.770 -5.704 9.047 1.00 93.00 98 ASP A N 1
ATOM 7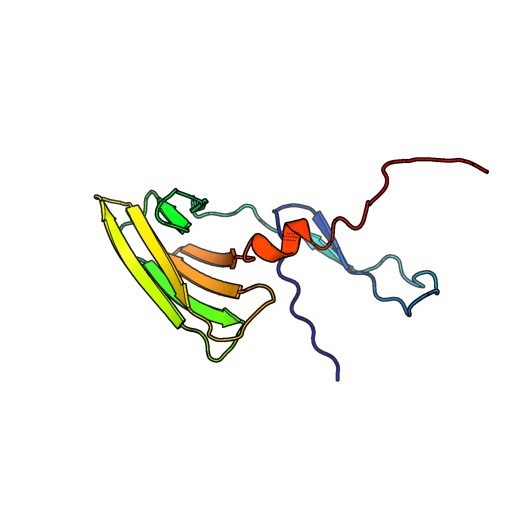43 C CA . ASP A 1 98 ? -10.932 -6.610 9.137 1.00 93.00 98 ASP A CA 1
ATOM 744 C C . ASP A 1 98 ? -10.892 -7.805 8.152 1.00 93.00 98 ASP A C 1
ATOM 746 O O . ASP A 1 98 ? -11.873 -8.156 7.495 1.00 93.00 98 ASP A O 1
ATOM 750 N N . GLY A 1 99 ? -9.715 -8.424 8.003 1.00 89.38 99 GLY A N 1
ATOM 751 C CA . GLY A 1 99 ? -9.484 -9.567 7.108 1.00 89.38 99 GLY A CA 1
ATOM 752 C C . GLY A 1 99 ? -9.190 -9.220 5.640 1.00 89.38 99 GLY A C 1
ATOM 753 O O . GLY A 1 99 ? -8.787 -10.103 4.883 1.00 89.38 99 GLY A O 1
ATOM 754 N N . LYS A 1 100 ? -9.317 -7.954 5.232 1.00 89.81 100 LYS A N 1
ATOM 755 C CA . LYS A 1 100 ? -8.876 -7.449 3.923 1.00 89.81 100 LYS A CA 1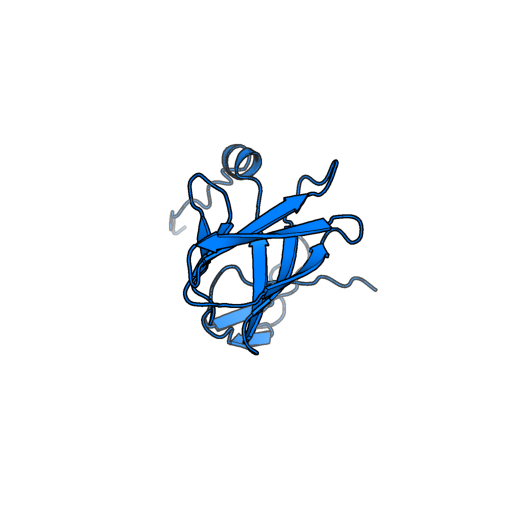
ATOM 756 C C . LYS A 1 100 ? -7.397 -7.084 3.968 1.00 89.81 100 LYS A C 1
ATOM 758 O O . LYS A 1 100 ? -6.906 -6.591 4.981 1.00 89.81 100 LYS A O 1
ATOM 763 N N . ARG A 1 101 ? -6.687 -7.303 2.862 1.00 90.38 101 ARG A N 1
ATOM 764 C CA . ARG A 1 101 ? -5.253 -7.022 2.737 1.00 90.38 101 ARG A CA 1
ATOM 765 C C . ARG A 1 101 ? -4.986 -6.227 1.469 1.00 90.38 101 ARG A C 1
ATOM 767 O O . ARG A 1 101 ? -5.364 -6.678 0.393 1.00 90.38 101 ARG A O 1
ATOM 774 N N . GLU A 1 102 ? -4.283 -5.108 1.596 1.00 88.19 102 GLU A N 1
ATOM 775 C CA . GLU A 1 102 ? -4.112 -4.169 0.489 1.00 88.19 102 GLU A CA 1
ATOM 776 C C . GLU A 1 102 ? -2.777 -3.424 0.553 1.00 88.19 102 GLU A C 1
ATOM 778 O O . GLU A 1 102 ? -2.233 -3.205 1.634 1.00 88.19 102 GLU A O 1
ATOM 783 N N . LEU A 1 103 ? -2.226 -3.060 -0.607 1.00 87.56 103 LEU A N 1
ATOM 784 C CA . LEU A 1 103 ? -1.040 -2.209 -0.686 1.00 87.56 103 LEU A CA 1
ATOM 785 C C . LEU A 1 103 ? -1.479 -0.752 -0.810 1.00 87.56 103 LEU A C 1
ATOM 787 O O . LEU A 1 103 ? -2.204 -0.398 -1.734 1.00 87.56 103 LEU A O 1
ATOM 791 N N . TRP A 1 104 ? -1.005 0.083 0.105 1.00 85.00 104 TRP A N 1
ATOM 792 C CA . TRP A 1 104 ? -1.184 1.526 0.084 1.00 85.00 104 TRP A CA 1
ATOM 793 C C . TRP A 1 104 ? 0.112 2.204 -0.352 1.00 85.00 104 TRP A C 1
ATOM 795 O O . TRP A 1 104 ? 1.191 1.849 0.126 1.00 85.00 104 TRP A O 1
ATOM 805 N N . ARG A 1 105 ? -0.001 3.172 -1.264 1.00 82.06 105 ARG A N 1
ATOM 806 C CA . ARG A 1 105 ? 1.109 4.009 -1.724 1.00 82.06 105 ARG A CA 1
ATOM 807 C C . ARG A 1 105 ? 0.877 5.437 -1.269 1.00 82.06 105 ARG A C 1
ATOM 809 O O . ARG A 1 105 ? -0.209 5.979 -1.465 1.00 82.06 105 ARG A O 1
ATOM 816 N N . TYR A 1 106 ? 1.921 6.065 -0.754 1.00 77.75 106 TYR A N 1
ATOM 817 C CA . TYR A 1 106 ? 1.925 7.493 -0.495 1.00 77.75 106 TYR A CA 1
ATOM 818 C C . TYR A 1 106 ? 3.178 8.113 -1.110 1.00 77.75 106 TYR A C 1
ATOM 820 O O . TYR A 1 106 ? 4.302 7.675 -0.884 1.00 77.75 106 TYR A O 1
ATOM 828 N N . ALA A 1 107 ? 2.976 9.132 -1.936 1.00 71.25 107 ALA A N 1
ATOM 829 C CA . ALA A 1 107 ? 4.050 9.949 -2.475 1.00 71.25 107 ALA A CA 1
ATOM 830 C C . ALA A 1 107 ? 3.906 11.346 -1.875 1.00 71.25 107 ALA A C 1
ATOM 832 O O . ALA A 1 107 ? 2.839 11.960 -1.970 1.00 71.25 107 ALA A O 1
ATOM 833 N N . VAL A 1 108 ? 4.962 11.856 -1.238 1.00 59.69 108 VAL A N 1
ATOM 834 C CA . VAL A 1 108 ? 4.954 13.223 -0.708 1.00 59.69 108 VAL A CA 1
ATOM 835 C C . VAL A 1 108 ? 4.821 14.182 -1.895 1.00 59.69 108 VAL A C 1
ATOM 837 O O . VAL A 1 108 ? 5.706 14.273 -2.746 1.00 59.69 108 VAL A O 1
ATOM 840 N N . ALA A 1 109 ? 3.700 14.904 -1.955 1.00 48.31 109 ALA A N 1
ATOM 841 C CA . ALA A 1 109 ? 3.335 15.771 -3.077 1.00 48.31 109 ALA A CA 1
ATOM 842 C C . ALA A 1 109 ? 4.329 16.922 -3.354 1.00 48.31 109 ALA A C 1
ATOM 844 O O . ALA A 1 109 ? 4.236 17.558 -4.403 1.00 48.31 109 ALA A O 1
ATOM 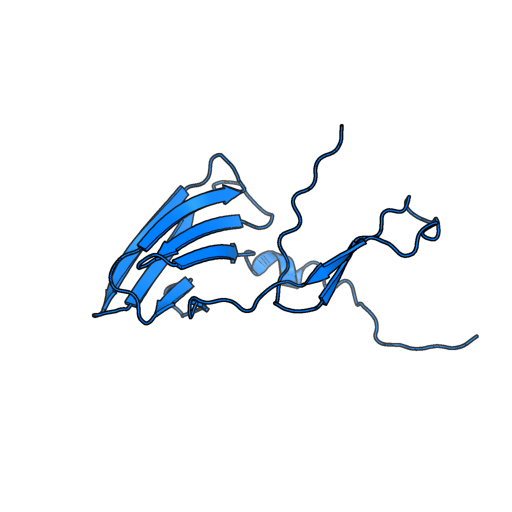845 N N . GLU A 1 110 ? 5.317 17.167 -2.485 1.00 41.75 110 GLU A N 1
ATOM 846 C CA . GLU A 1 110 ? 6.388 18.143 -2.746 1.00 41.75 110 GLU A CA 1
ATOM 847 C C . GLU A 1 110 ? 7.281 17.776 -3.946 1.00 41.75 110 GLU A C 1
ATOM 849 O O . GLU A 1 110 ? 7.953 18.656 -4.479 1.00 41.75 110 GLU A O 1
ATOM 854 N N . PHE A 1 111 ? 7.236 16.534 -4.449 1.00 41.72 111 PHE A N 1
ATOM 855 C CA . PHE A 1 111 ? 7.976 16.140 -5.659 1.00 41.72 111 PHE A CA 1
ATOM 856 C C . PHE A 1 111 ? 7.125 15.983 -6.926 1.00 41.72 111 PHE A C 1
ATOM 858 O O . PHE A 1 111 ? 7.671 16.064 -8.026 1.00 41.72 111 PHE A O 1
ATOM 865 N N . LEU A 1 112 ? 5.792 15.909 -6.823 1.00 38.28 112 LEU A N 1
ATOM 866 C CA . LEU A 1 112 ? 4.918 15.953 -8.008 1.00 38.28 112 LEU A CA 1
ATOM 867 C C . LEU A 1 112 ? 4.884 17.349 -8.661 1.00 38.28 112 LEU A C 1
ATOM 869 O O . LEU A 1 112 ? 4.505 17.482 -9.822 1.00 38.28 112 LEU A O 1
ATOM 873 N N . ALA A 1 113 ? 5.321 18.393 -7.945 1.00 33.06 113 ALA A N 1
ATOM 874 C CA . ALA A 1 113 ? 5.455 19.747 -8.484 1.00 33.06 113 ALA A CA 1
ATOM 875 C C . ALA A 1 113 ? 6.812 20.020 -9.172 1.00 33.06 113 ALA A C 1
ATOM 877 O O . ALA A 1 113 ? 6.915 20.989 -9.926 1.00 33.06 113 ALA A O 1
ATOM 878 N N . ALA A 1 114 ? 7.841 19.190 -8.950 1.00 32.22 114 ALA A N 1
ATOM 879 C CA . ALA A 1 114 ? 9.177 19.388 -9.531 1.00 32.22 114 ALA A CA 1
ATOM 880 C C . ALA A 1 114 ? 9.433 18.547 -10.794 1.00 32.22 114 ALA A C 1
ATOM 882 O O . ALA A 1 114 ? 10.254 18.934 -11.622 1.00 32.22 114 ALA A O 1
ATOM 883 N N . GLU A 1 115 ? 8.672 17.473 -11.009 1.00 31.83 115 GLU A N 1
ATOM 884 C CA . GLU A 1 115 ? 8.642 16.745 -12.279 1.00 31.83 115 GLU A CA 1
ATOM 885 C C . GLU A 1 115 ? 7.236 16.772 -12.881 1.00 31.83 115 GLU A C 1
ATOM 887 O O . GLU A 1 115 ? 6.605 15.756 -13.155 1.00 31.83 115 GLU A O 1
ATOM 892 N N . SER A 1 116 ? 6.791 17.979 -13.243 1.00 33.06 116 SER A N 1
ATOM 893 C CA . SER A 1 116 ? 6.066 18.132 -14.506 1.00 33.06 116 SER A CA 1
ATOM 894 C C . SER A 1 116 ? 7.010 17.711 -15.646 1.00 33.06 116 SER A C 1
ATOM 896 O O . SER A 1 116 ? 7.450 18.538 -16.453 1.00 33.06 116 SER A O 1
ATOM 898 N N . ILE A 1 117 ? 7.296 16.412 -15.774 1.00 32.69 117 ILE A N 1
ATOM 899 C CA . ILE A 1 117 ? 7.503 15.855 -17.100 1.00 32.69 117 ILE A CA 1
ATOM 900 C C . ILE A 1 117 ? 6.156 16.060 -17.772 1.00 32.69 117 ILE A C 1
ATOM 902 O O . ILE A 1 117 ? 5.173 15.377 -17.495 1.00 32.69 117 ILE A O 1
ATOM 906 N N . ARG A 1 118 ? 6.102 17.085 -18.624 1.00 30.44 118 ARG A N 1
ATOM 907 C CA . ARG A 1 118 ? 5.054 17.225 -19.621 1.00 30.44 118 ARG A CA 1
ATOM 908 C C . ARG A 1 118 ? 5.039 15.919 -20.410 1.00 30.44 118 ARG A C 1
ATOM 910 O O . ARG A 1 118 ? 5.755 15.798 -21.402 1.00 30.44 118 ARG A O 1
ATOM 917 N N . VAL A 1 119 ? 4.196 14.965 -20.029 1.00 31.47 119 VAL A N 1
ATOM 918 C CA . VAL A 1 119 ? 3.647 14.040 -21.012 1.00 31.47 119 VAL A CA 1
ATOM 919 C C . VAL A 1 119 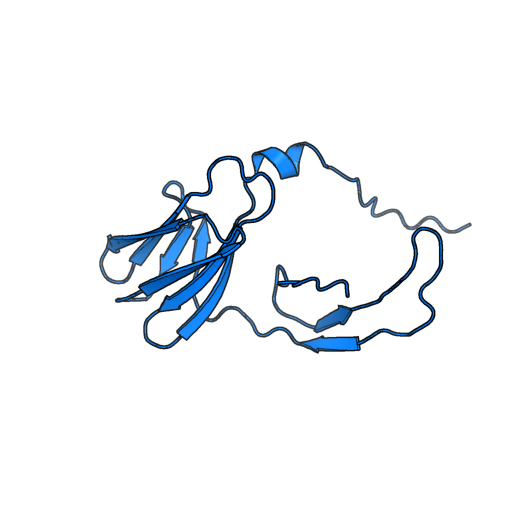? 2.709 14.904 -21.835 1.00 31.47 119 VAL A C 1
ATOM 921 O O . VAL A 1 119 ? 1.547 15.132 -21.509 1.00 31.47 119 VAL A O 1
ATOM 924 N N . SER A 1 120 ? 3.298 15.538 -22.844 1.00 31.02 120 SER A N 1
ATOM 925 C CA . SER A 1 120 ? 2.571 16.301 -23.832 1.00 31.02 120 SER A CA 1
ATOM 926 C C . SER A 1 120 ? 1.634 15.329 -24.530 1.00 31.02 120 SER A C 1
ATOM 928 O O . SER A 1 120 ? 2.059 14.575 -25.403 1.00 31.02 120 SER A O 1
ATOM 930 N N . SER A 1 121 ? 0.348 15.396 -24.193 1.00 36.53 121 SER A N 1
ATOM 931 C CA . SER A 1 121 ? -0.738 15.001 -25.084 1.00 36.53 121 SER A CA 1
ATOM 932 C C . SER A 1 121 ? -0.690 15.893 -26.324 1.00 36.53 121 SER A C 1
ATOM 934 O O . SER A 1 121 ? -1.472 16.825 -26.485 1.00 36.53 121 SER A O 1
ATOM 936 N N . LYS A 1 122 ? 0.282 15.644 -27.198 1.00 29.89 122 LYS A N 1
ATOM 937 C CA . LYS A 1 122 ? 0.258 16.079 -28.585 1.00 29.89 122 LYS A CA 1
ATOM 938 C C . LYS A 1 122 ? 0.695 14.910 -29.441 1.00 29.89 122 LYS A C 1
ATOM 940 O O . LYS A 1 122 ? 1.874 14.695 -29.692 1.00 29.89 122 LYS A O 1
ATOM 945 N N . MET A 1 123 ? -0.320 14.200 -29.916 1.00 37.50 123 MET A N 1
ATOM 946 C CA . MET A 1 123 ? -0.357 13.746 -31.296 1.00 37.50 123 MET A CA 1
ATOM 947 C C . MET A 1 123 ? 0.247 14.846 -32.183 1.00 37.50 123 MET A C 1
ATOM 949 O O . MET A 1 123 ? -0.326 15.928 -32.301 1.00 37.50 123 MET A O 1
ATOM 953 N N . VAL A 1 124 ? 1.406 14.578 -32.775 1.00 25.89 124 VAL A N 1
ATOM 954 C CA . VAL A 1 124 ? 1.822 15.222 -34.018 1.00 25.89 124 VAL A CA 1
ATOM 955 C C . VAL A 1 124 ? 2.360 14.126 -34.919 1.00 25.89 124 VAL A C 1
ATOM 957 O O . VAL A 1 124 ? 3.367 13.486 -34.635 1.00 25.89 124 VAL A O 1
ATOM 960 N N . VAL A 1 125 ? 1.590 13.906 -35.976 1.00 30.39 125 VAL A N 1
ATOM 961 C CA . VAL A 1 125 ? 1.968 13.218 -37.200 1.00 30.39 125 VAL A CA 1
ATOM 962 C C . VAL A 1 125 ? 2.972 14.108 -37.934 1.00 30.39 125 VAL A C 1
ATOM 964 O O . VAL A 1 125 ? 2.639 15.260 -38.219 1.00 30.39 125 VAL A O 1
ATOM 967 N N . LEU A 1 126 ? 4.165 13.561 -38.188 1.00 34.91 126 LEU A N 1
ATOM 968 C CA . LEU A 1 126 ? 5.011 13.609 -39.398 1.00 34.91 126 LEU A CA 1
ATOM 969 C C . LEU A 1 126 ? 6.472 13.351 -39.012 1.00 34.91 126 LEU A C 1
ATOM 971 O O . LEU A 1 126 ? 7.033 14.159 -38.239 1.00 34.91 126 LEU A O 1
#

Foldseek 3Di:
DDDDDDDDPAWAKDFDFDDDPPDDTPDPGDIDTGDGDPWDWDQDPQGIKTFQFQDKDKDWPPPNPKDKDWAADDHRMIHIDIGDPPDQAKIWMWMATPNDTDIDIDHDCVVVVVPPPPPPPDDDDD

Secondary structure (DSSP, 8-state):
--------SSSEEEEE----TTS--SS--EEEEEPPPSSEEEEETTEEEEES-S-EEEEEEESTT-EEEEEEEETTEEEEEEE-TT--SEEEEEEEETTEEEEEEEE-TTTTTT------------